Protein AF-A0A5C8D0Z7-F1 (afdb_monomer)

Organism: NCBI:txid29522

Solvent-accessible surface area (backbone atoms only — not comparable to full-atom values): 7974 Å² total; per-residue (Å²): 110,76,68,62,54,49,53,53,49,53,50,54,55,54,49,62,77,74,54,74,36,62,48,80,47,74,28,88,73,41,43,43,70,57,35,54,50,53,52,53,49,53,50,60,72,67,41,93,47,82,86,33,46,50,81,46,95,84,40,40,31,42,37,58,46,71,52,88,66,69,56,94,61,26,23,49,27,29,45,34,39,35,46,58,52,55,40,35,34,38,39,34,54,70,53,58,30,33,30,33,66,84,81,68,46,76,40,78,73,53,79,88,49,47,67,59,37,68,75,66,45,51,61,59,52,52,53,50,50,52,52,50,53,50,54,55,55,52,47,67,36,69,108

Structure (mmCIF, N/CA/C/O backbone):
data_AF-A0A5C8D0Z7-F1
#
_entry.id   AF-A0A5C8D0Z7-F1
#
loop_
_atom_site.group_PDB
_atom_site.id
_atom_site.type_symbol
_atom_site.label_atom_id
_atom_site.label_alt_id
_atom_site.label_comp_id
_atom_site.label_asym_id
_atom_site.label_entity_id
_atom_site.label_seq_id
_atom_site.pdbx_PDB_ins_code
_atom_site.Cartn_x
_atom_site.Cartn_y
_atom_site.Cartn_z
_atom_site.occupancy
_atom_site.B_iso_or_equiv
_atom_site.auth_seq_id
_atom_site.auth_comp_id
_atom_site.auth_asym_id
_atom_site.auth_atom_id
_atom_site.pdbx_PDB_model_num
ATOM 1 N N . MET A 1 1 ? -23.407 28.176 16.626 1.00 45.16 1 MET A N 1
ATOM 2 C CA . MET A 1 1 ? -23.123 28.026 15.177 1.00 45.16 1 MET A CA 1
ATOM 3 C C . MET A 1 1 ? -21.670 28.316 14.799 1.00 45.16 1 MET A C 1
ATOM 5 O O . MET A 1 1 ? -21.052 27.426 14.241 1.00 45.16 1 MET A O 1
ATOM 9 N N . LYS A 1 2 ? -21.067 29.467 15.153 1.00 37.16 2 LYS A N 1
ATOM 10 C CA . LYS A 1 2 ? -19.665 29.794 14.781 1.00 37.16 2 LYS A CA 1
ATOM 11 C C . LYS A 1 2 ? -18.592 28.761 15.200 1.00 37.16 2 LYS A C 1
ATOM 13 O O . LYS A 1 2 ? -17.655 28.537 14.447 1.00 37.16 2 LYS A O 1
ATOM 18 N N . ARG A 1 3 ? -18.729 28.103 16.362 1.00 36.69 3 ARG A N 1
ATOM 19 C CA . ARG A 1 3 ? -17.759 27.094 16.854 1.00 36.69 3 ARG A CA 1
ATOM 20 C C . ARG A 1 3 ? -17.791 25.758 16.092 1.00 36.69 3 ARG A C 1
ATOM 22 O O . ARG A 1 3 ? -16.735 25.195 15.851 1.00 36.69 3 ARG A O 1
ATOM 29 N N . ILE A 1 4 ? -18.977 25.294 15.687 1.00 43.78 4 ILE A N 1
ATOM 30 C CA . ILE A 1 4 ? -19.164 24.024 14.951 1.00 43.78 4 ILE A CA 1
ATOM 31 C C . ILE A 1 4 ? -18.657 24.161 13.510 1.00 43.78 4 ILE A C 1
ATOM 33 O O . ILE A 1 4 ? -18.008 23.268 12.982 1.00 43.78 4 ILE A O 1
ATOM 37 N N . ILE A 1 5 ? -18.891 25.324 12.896 1.00 42.41 5 ILE A N 1
ATOM 38 C CA . ILE A 1 5 ? -18.387 25.625 11.551 1.00 42.41 5 ILE A CA 1
ATOM 39 C C . ILE A 1 5 ? -16.851 25.679 11.568 1.00 42.41 5 ILE A C 1
ATOM 41 O O . ILE A 1 5 ? -16.211 25.130 10.681 1.00 42.41 5 ILE A O 1
ATOM 45 N N . SER A 1 6 ? -16.254 26.258 12.617 1.00 38.69 6 SER A N 1
ATOM 46 C CA . SER A 1 6 ? -14.795 26.305 12.775 1.00 38.69 6 SER A CA 1
ATOM 47 C C . SER A 1 6 ? -14.167 24.910 12.928 1.00 38.69 6 SER A C 1
ATOM 49 O O . SER A 1 6 ? -13.164 24.627 12.277 1.00 38.69 6 SER A O 1
ATOM 51 N N . SER A 1 7 ? -14.775 23.995 13.700 1.00 43.12 7 SER A N 1
ATOM 52 C CA . SER A 1 7 ? -14.255 22.622 13.816 1.00 43.12 7 SER A CA 1
ATOM 53 C C . SER A 1 7 ? -14.404 21.824 12.517 1.00 43.12 7 SER A C 1
ATOM 55 O O . SER A 1 7 ? -13.473 21.117 12.152 1.00 43.12 7 SER A O 1
ATOM 57 N N . MET A 1 8 ? -15.513 21.978 11.779 1.00 41.56 8 MET A N 1
ATOM 58 C CA . MET A 1 8 ? -15.680 21.375 10.446 1.00 41.56 8 MET A CA 1
ATOM 59 C C . MET A 1 8 ? -14.648 21.893 9.435 1.00 41.56 8 MET A C 1
ATOM 61 O O . MET A 1 8 ? -14.132 21.114 8.639 1.00 41.56 8 MET A O 1
ATOM 65 N N . PHE A 1 9 ? -14.316 23.186 9.469 1.00 40.09 9 PHE A N 1
ATOM 66 C CA . PHE A 1 9 ? -13.316 23.770 8.569 1.00 40.09 9 PHE A CA 1
ATOM 67 C C . PHE A 1 9 ? -11.886 23.329 8.906 1.00 40.09 9 PHE A C 1
ATOM 69 O O . PHE A 1 9 ? -11.117 23.026 7.998 1.00 40.09 9 PHE A O 1
ATOM 76 N N . ILE A 1 10 ? -11.533 23.222 10.192 1.00 46.34 10 ILE A N 1
ATOM 77 C CA . ILE A 1 10 ? -10.243 22.653 10.619 1.00 46.34 10 ILE A CA 1
ATOM 78 C C . ILE A 1 10 ? -10.158 21.171 10.223 1.00 46.34 10 ILE A C 1
ATOM 80 O O . ILE A 1 10 ? -9.110 20.725 9.764 1.00 46.34 10 ILE A O 1
ATOM 84 N N . PHE A 1 11 ? -11.267 20.432 10.322 1.00 43.69 11 PHE A N 1
ATOM 85 C CA . PHE A 1 11 ? -11.365 19.042 9.873 1.00 43.69 11 PHE A CA 1
ATOM 86 C C . PHE A 1 11 ? -11.127 18.917 8.360 1.00 43.69 11 PHE A C 1
ATOM 88 O O . PHE A 1 11 ? -10.328 18.094 7.929 1.00 43.69 11 PHE A O 1
ATOM 95 N N . LEU A 1 12 ? -11.745 19.773 7.542 1.00 42.09 12 LEU A N 1
ATOM 96 C CA . LEU A 1 12 ? -11.528 19.808 6.089 1.00 42.09 12 LEU A CA 1
ATOM 97 C C . LEU A 1 12 ? -10.074 20.139 5.714 1.00 42.09 12 LEU A C 1
ATOM 99 O O . LEU A 1 12 ? -9.523 19.500 4.825 1.00 42.09 12 LEU A O 1
ATOM 103 N N . ILE A 1 13 ? -9.426 21.079 6.408 1.00 43.97 13 ILE A N 1
ATOM 104 C CA . ILE A 1 13 ? -8.038 21.479 6.111 1.00 43.97 13 ILE A CA 1
ATOM 105 C C . ILE A 1 13 ? -7.027 20.408 6.550 1.00 43.97 13 ILE A C 1
ATOM 107 O O . ILE A 1 13 ? -6.065 20.159 5.825 1.00 43.97 13 ILE A O 1
ATOM 111 N N . PHE A 1 14 ? -7.252 19.730 7.682 1.00 41.00 14 PHE A N 1
ATOM 112 C CA . PHE A 1 14 ? -6.423 18.586 8.082 1.00 41.00 14 PHE A CA 1
ATOM 113 C C . PHE A 1 14 ? -6.562 17.405 7.116 1.00 41.00 14 PHE A C 1
ATOM 115 O O . PHE A 1 14 ? -5.576 16.725 6.850 1.00 41.00 14 PHE A O 1
ATOM 122 N N . ASN A 1 15 ? -7.747 17.186 6.539 1.00 39.38 15 ASN A N 1
ATOM 123 C CA . ASN A 1 15 ? -7.937 16.138 5.535 1.00 39.38 15 ASN A CA 1
ATOM 124 C C . ASN A 1 15 ? -7.143 16.410 4.242 1.00 39.38 15 ASN A C 1
ATOM 126 O O . ASN A 1 15 ? -6.600 15.477 3.662 1.00 39.38 15 ASN A O 1
ATOM 130 N N . ILE A 1 16 ? -6.995 17.670 3.815 1.00 42.62 16 ILE A N 1
ATOM 131 C CA . ILE A 1 16 ? -6.282 18.004 2.565 1.00 42.62 16 ILE A CA 1
ATOM 132 C C . ILE A 1 16 ? -4.771 17.729 2.670 1.00 42.62 16 ILE A C 1
ATOM 134 O O . ILE A 1 16 ? -4.152 17.325 1.690 1.00 42.62 16 ILE A O 1
ATOM 138 N N . SER A 1 17 ? -4.160 17.913 3.844 1.00 43.03 17 SER A N 1
ATOM 139 C CA . SER A 1 17 ? -2.728 17.636 4.048 1.00 43.03 17 SER A CA 1
ATOM 140 C C . SER A 1 17 ? -2.418 16.174 4.386 1.00 43.03 17 SER A C 1
ATOM 142 O O . SER A 1 17 ? -1.262 15.764 4.286 1.00 43.03 17 SER A O 1
ATOM 144 N N . LEU A 1 18 ? -3.431 15.384 4.751 1.00 45.78 18 LEU A N 1
ATOM 145 C CA . LEU A 1 18 ? -3.301 13.960 5.075 1.00 45.78 18 LEU A CA 1
ATOM 146 C C . LEU A 1 18 ? -3.453 13.030 3.856 1.00 45.78 18 LEU A C 1
ATOM 148 O O . LEU A 1 18 ? -3.038 11.878 3.935 1.00 45.78 18 LEU A O 1
ATOM 152 N N . PHE A 1 19 ? -3.989 13.515 2.729 1.00 49.03 19 PHE A N 1
ATOM 153 C CA . PHE A 1 19 ? -4.467 12.652 1.640 1.00 49.03 19 PHE A CA 1
ATOM 154 C C . PHE A 1 19 ? -4.135 13.181 0.230 1.00 49.03 19 PHE A C 1
ATOM 156 O O . PHE A 1 19 ? -5.010 13.347 -0.615 1.00 49.03 19 PHE A O 1
ATOM 163 N N . SER A 1 20 ? -2.850 13.376 -0.086 1.00 51.94 20 SER A N 1
ATOM 164 C CA . SER A 1 20 ? -2.410 13.139 -1.474 1.00 51.94 20 SER A CA 1
ATOM 165 C C . SER A 1 20 ? -2.206 11.635 -1.627 1.00 51.94 20 SER A C 1
ATOM 167 O O . SER A 1 20 ? -1.083 11.139 -1.545 1.00 51.94 20 SER A O 1
ATOM 169 N N . GLU A 1 21 ? -3.318 10.915 -1.755 1.00 72.44 21 GLU A N 1
ATOM 170 C CA . GLU A 1 21 ? -3.388 9.450 -1.715 1.00 72.44 21 GLU A CA 1
ATOM 171 C C . GLU A 1 21 ? -2.570 8.774 -2.810 1.00 72.44 21 GLU A C 1
ATOM 173 O O . GLU A 1 21 ? -2.102 7.658 -2.622 1.00 72.44 21 GLU A O 1
ATOM 178 N N . GLN A 1 22 ? -2.341 9.461 -3.925 1.00 80.06 22 GLN A N 1
ATOM 179 C CA . GLN A 1 22 ? -1.585 8.931 -5.047 1.00 80.06 22 GLN A CA 1
ATOM 180 C C . GLN A 1 22 ? -0.234 9.629 -5.197 1.00 80.06 22 GLN A C 1
ATOM 182 O O . GLN A 1 22 ? -0.122 10.852 -5.079 1.00 80.06 22 GLN A O 1
ATOM 187 N N . LYS A 1 23 ? 0.803 8.842 -5.488 1.00 86.69 23 LYS A N 1
ATOM 188 C CA . LYS A 1 23 ? 2.159 9.312 -5.786 1.00 86.69 23 LYS A CA 1
ATOM 189 C C . LYS A 1 23 ? 2.662 8.702 -7.084 1.00 86.69 23 LYS A C 1
ATOM 191 O O . LYS A 1 23 ? 2.471 7.516 -7.330 1.00 86.69 23 LYS A O 1
ATOM 196 N N . ILE A 1 24 ? 3.335 9.511 -7.896 1.00 86.06 24 ILE A N 1
ATOM 197 C CA . ILE A 1 24 ? 3.950 9.079 -9.154 1.00 86.06 24 ILE A CA 1
ATOM 198 C C . ILE A 1 24 ? 5.460 9.026 -8.954 1.00 86.06 24 ILE A C 1
ATOM 200 O O . ILE A 1 24 ? 6.066 10.000 -8.514 1.00 86.06 24 ILE A O 1
ATOM 204 N N . PHE A 1 25 ? 6.058 7.898 -9.313 1.00 87.38 25 PHE A N 1
ATOM 205 C CA . PHE A 1 25 ? 7.491 7.652 -9.247 1.00 87.38 25 PHE A CA 1
ATOM 206 C C . PHE A 1 25 ? 8.008 7.442 -10.661 1.00 87.38 25 PHE A C 1
ATOM 208 O O . PHE A 1 25 ? 7.452 6.640 -11.406 1.00 87.38 25 PHE A O 1
ATOM 215 N N . ILE A 1 26 ? 9.066 8.153 -11.035 1.00 87.56 26 ILE A N 1
ATOM 216 C CA . ILE A 1 26 ? 9.681 8.058 -12.362 1.00 87.56 26 ILE A CA 1
ATOM 217 C C . ILE A 1 26 ? 11.131 7.640 -12.157 1.00 87.56 26 ILE A C 1
ATOM 219 O O . ILE A 1 26 ? 11.893 8.362 -11.516 1.00 87.56 26 ILE A O 1
ATOM 223 N N . SER A 1 27 ? 11.517 6.481 -12.686 1.00 86.06 27 SER A N 1
ATOM 224 C CA . SER A 1 27 ? 12.898 6.015 -12.632 1.00 86.06 27 SER A CA 1
ATOM 225 C C . SER A 1 27 ? 13.669 6.475 -13.860 1.00 86.06 27 SER A C 1
ATOM 227 O O . SER A 1 27 ? 13.293 6.237 -15.007 1.00 86.06 27 SER A O 1
ATOM 229 N N . THR A 1 28 ? 14.808 7.116 -13.617 1.00 83.50 28 THR A N 1
ATOM 230 C CA . THR A 1 28 ? 15.743 7.498 -14.681 1.00 83.50 28 THR A CA 1
ATOM 231 C C . THR A 1 28 ? 16.731 6.377 -15.014 1.00 83.50 28 THR A C 1
ATOM 233 O O . THR A 1 28 ? 17.299 6.382 -16.108 1.00 83.50 28 THR A O 1
ATOM 236 N N . LYS A 1 29 ? 16.899 5.399 -14.111 1.00 85.62 29 LYS A N 1
ATOM 237 C CA . LYS A 1 29 ? 17.885 4.311 -14.202 1.00 85.62 29 LYS A CA 1
ATOM 238 C C . LYS A 1 29 ? 17.279 2.956 -14.562 1.00 85.62 29 LYS A C 1
ATOM 240 O O . LYS A 1 29 ? 17.753 2.303 -15.491 1.00 85.62 29 LYS A O 1
ATOM 245 N N . LEU A 1 30 ? 16.234 2.529 -13.854 1.00 87.19 30 LEU A N 1
ATOM 246 C CA . LEU A 1 30 ? 15.571 1.245 -14.069 1.00 87.19 30 LEU A CA 1
ATOM 247 C C . LEU A 1 30 ? 14.388 1.416 -15.022 1.00 87.19 30 LEU A C 1
ATOM 249 O O . LEU A 1 30 ? 13.547 2.287 -14.833 1.00 87.19 30 LEU A O 1
ATOM 253 N N . LYS A 1 31 ? 14.309 0.566 -16.050 1.00 86.50 31 LYS A N 1
ATOM 254 C CA . LYS A 1 31 ? 13.241 0.606 -17.060 1.00 86.50 31 LYS A CA 1
ATOM 255 C C . LYS A 1 31 ? 12.755 -0.795 -17.424 1.00 86.50 31 LYS A C 1
ATOM 257 O O . LYS A 1 31 ? 13.468 -1.780 -17.223 1.00 86.50 31 LYS A O 1
ATOM 262 N N . GLY A 1 32 ? 11.548 -0.858 -17.970 1.00 86.38 32 GLY A N 1
ATOM 263 C CA . GLY A 1 32 ? 10.831 -2.050 -18.394 1.00 86.38 32 GLY A CA 1
ATOM 264 C C . GLY A 1 32 ? 10.832 -3.140 -17.330 1.00 86.38 32 GLY A C 1
ATOM 265 O O . GLY A 1 32 ? 10.514 -2.917 -16.158 1.00 86.38 32 GLY A O 1
ATOM 266 N N . ASP A 1 33 ? 11.255 -4.329 -17.747 1.00 88.25 33 ASP A N 1
ATOM 267 C CA . ASP A 1 33 ? 11.265 -5.525 -16.909 1.00 88.25 33 ASP A CA 1
ATOM 268 C C . ASP A 1 33 ? 12.172 -5.403 -15.680 1.00 88.25 33 ASP A C 1
ATOM 270 O O . ASP A 1 33 ? 11.881 -6.010 -14.650 1.00 88.25 33 ASP A O 1
ATOM 274 N N . ASN A 1 34 ? 13.234 -4.591 -15.738 1.00 90.12 34 ASN A N 1
ATOM 275 C CA . ASN A 1 34 ? 14.119 -4.389 -14.589 1.00 90.12 34 ASN A CA 1
ATOM 276 C C . ASN A 1 34 ? 13.411 -3.615 -13.474 1.00 90.12 34 ASN A C 1
ATOM 278 O O . ASN A 1 34 ? 13.460 -4.037 -12.319 1.00 90.12 34 ASN A O 1
ATOM 282 N N . LEU A 1 35 ? 12.701 -2.533 -13.820 1.00 89.62 35 LEU A N 1
ATOM 283 C CA . LEU A 1 35 ? 11.901 -1.774 -12.856 1.00 89.62 35 LEU A CA 1
ATOM 284 C C . LEU A 1 35 ? 10.817 -2.670 -12.250 1.00 89.62 35 LEU A C 1
ATOM 286 O O . LEU A 1 35 ? 10.708 -2.772 -11.028 1.00 89.62 35 LEU A O 1
ATOM 290 N N . ARG A 1 36 ? 10.081 -3.399 -13.100 1.00 89.50 36 ARG A N 1
ATOM 291 C CA . ARG A 1 36 ? 9.059 -4.354 -12.652 1.00 89.50 36 ARG A CA 1
ATOM 292 C C . ARG A 1 36 ? 9.638 -5.391 -11.692 1.00 89.50 36 ARG A C 1
ATOM 294 O O . ARG A 1 36 ? 9.060 -5.627 -10.636 1.00 89.50 36 ARG A O 1
ATOM 301 N N . LYS A 1 37 ? 10.782 -5.994 -12.021 1.00 91.69 37 LYS A N 1
ATOM 302 C CA . LYS A 1 37 ? 11.439 -7.003 -11.180 1.00 91.69 37 LYS A CA 1
ATOM 303 C C . LYS A 1 37 ? 11.859 -6.435 -9.823 1.00 91.69 37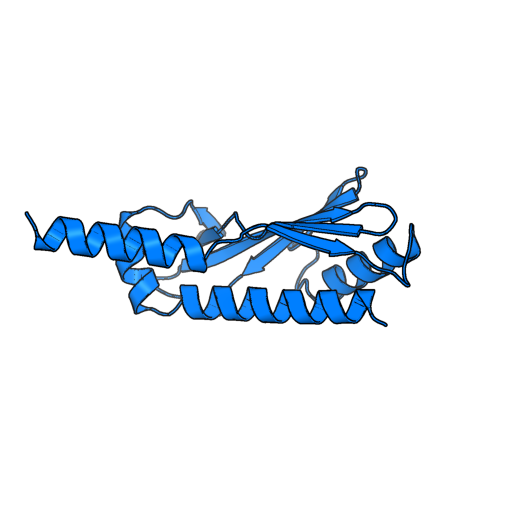 LYS A C 1
ATOM 305 O O . LYS A 1 37 ? 11.638 -7.100 -8.813 1.00 91.69 37 LYS A O 1
ATOM 310 N N . SER A 1 38 ? 12.414 -5.224 -9.783 1.00 91.94 38 SER A N 1
ATOM 311 C CA . SER A 1 38 ? 12.809 -4.573 -8.529 1.00 91.94 38 SER A CA 1
ATOM 312 C C . SER A 1 38 ? 11.610 -4.275 -7.630 1.00 91.94 38 SER A C 1
ATOM 314 O O . SER A 1 38 ? 11.645 -4.617 -6.449 1.00 91.94 38 SER A O 1
ATOM 316 N N . ILE A 1 39 ? 10.518 -3.734 -8.185 1.00 92.06 39 ILE A N 1
ATOM 317 C CA . ILE A 1 39 ? 9.289 -3.491 -7.414 1.00 92.06 39 ILE A CA 1
ATOM 318 C C . ILE A 1 39 ? 8.691 -4.808 -6.911 1.00 92.06 39 ILE A C 1
ATOM 320 O O . ILE A 1 39 ? 8.359 -4.921 -5.735 1.00 92.06 39 ILE A O 1
ATOM 324 N N . LEU A 1 40 ? 8.619 -5.840 -7.756 1.00 90.81 40 LEU A N 1
ATOM 325 C CA . LEU A 1 40 ? 8.117 -7.154 -7.346 1.00 90.81 40 LEU A CA 1
ATOM 326 C C . LEU A 1 40 ? 8.957 -7.785 -6.231 1.00 90.81 40 LEU A C 1
ATOM 328 O O . LEU A 1 40 ? 8.399 -8.385 -5.315 1.00 90.81 40 LEU A O 1
ATOM 332 N N . ASN A 1 41 ? 10.281 -7.646 -6.286 1.00 92.44 41 ASN A N 1
ATOM 333 C CA . ASN A 1 41 ? 11.159 -8.115 -5.218 1.00 92.44 41 ASN A CA 1
ATOM 334 C C . ASN A 1 41 ? 10.933 -7.336 -3.919 1.00 92.44 41 ASN A C 1
ATOM 336 O O . ASN A 1 41 ? 10.857 -7.948 -2.856 1.00 92.44 41 ASN A O 1
ATOM 340 N N . TRP A 1 42 ?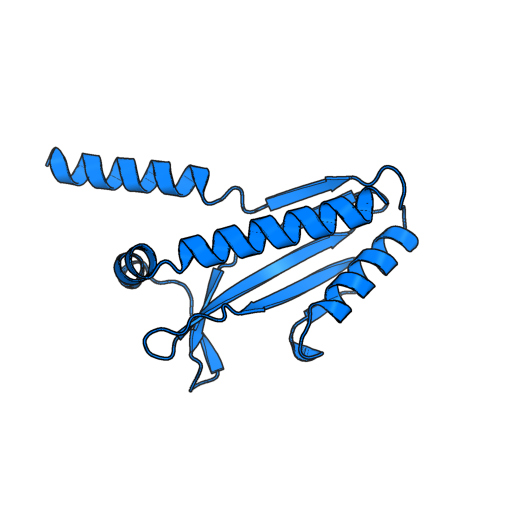 10.782 -6.012 -3.991 1.00 93.12 42 TRP A N 1
ATOM 341 C CA . TRP A 1 42 ? 10.469 -5.201 -2.816 1.00 93.12 42 TRP A CA 1
ATOM 342 C C . TRP A 1 42 ? 9.137 -5.615 -2.179 1.00 93.12 42 TRP A C 1
ATOM 344 O O . TRP A 1 42 ? 9.092 -5.837 -0.971 1.00 93.12 42 TRP A O 1
ATOM 354 N N . ILE A 1 43 ? 8.086 -5.823 -2.982 1.00 90.69 43 ILE A N 1
ATOM 355 C CA . ILE A 1 43 ? 6.773 -6.282 -2.499 1.00 90.69 43 ILE A CA 1
ATOM 356 C C . ILE A 1 43 ? 6.899 -7.627 -1.782 1.00 90.69 43 ILE A C 1
ATOM 358 O O . ILE A 1 43 ? 6.439 -7.755 -0.652 1.00 90.69 43 ILE A O 1
ATOM 362 N N . LYS A 1 44 ? 7.581 -8.601 -2.395 1.00 88.56 44 LYS A N 1
ATOM 363 C CA . LYS A 1 44 ? 7.801 -9.931 -1.802 1.00 88.56 44 LYS A CA 1
ATOM 364 C C . LYS A 1 44 ? 8.583 -9.878 -0.492 1.00 88.56 44 LYS A C 1
ATOM 366 O O . LYS A 1 44 ? 8.298 -10.641 0.421 1.00 88.56 44 LYS A O 1
ATOM 371 N N . ASN A 1 45 ? 9.549 -8.968 -0.388 1.00 88.25 45 ASN A N 1
ATOM 372 C CA . ASN A 1 45 ? 10.318 -8.768 0.839 1.00 88.25 45 ASN A CA 1
ATOM 373 C C . ASN A 1 45 ? 9.505 -8.062 1.936 1.00 88.25 45 ASN A C 1
ATOM 375 O O . ASN A 1 45 ? 9.831 -8.195 3.114 1.00 88.25 45 ASN A O 1
ATOM 379 N N . LYS A 1 46 ? 8.476 -7.289 1.565 1.00 85.19 46 LYS A N 1
ATOM 380 C CA . LYS A 1 46 ? 7.578 -6.602 2.504 1.00 85.19 46 LYS A CA 1
ATOM 381 C C . LYS A 1 46 ? 6.393 -7.438 2.949 1.00 85.19 46 LYS A C 1
ATOM 383 O O . LYS A 1 46 ? 5.922 -7.245 4.067 1.00 85.19 46 LYS A O 1
ATOM 388 N N . SER A 1 47 ? 5.905 -8.334 2.101 1.00 79.56 47 SER A N 1
ATOM 389 C CA . SER A 1 47 ? 4.818 -9.239 2.450 1.00 79.56 47 SER A CA 1
ATOM 390 C C . SER A 1 47 ? 5.276 -10.244 3.502 1.00 79.56 47 SER A C 1
ATOM 392 O O . SER A 1 47 ? 6.305 -10.897 3.332 1.00 79.56 47 SER A O 1
ATOM 394 N N . ILE A 1 48 ? 4.498 -10.401 4.573 1.00 69.88 48 ILE A N 1
ATOM 395 C CA . ILE A 1 48 ? 4.765 -11.410 5.607 1.00 69.88 48 ILE A CA 1
ATOM 396 C C . ILE A 1 48 ? 4.276 -12.781 5.115 1.00 69.88 48 ILE A C 1
ATOM 398 O O . ILE A 1 48 ? 4.830 -13.816 5.489 1.00 69.88 48 ILE A O 1
ATOM 402 N N . LYS A 1 49 ? 3.234 -12.797 4.272 1.00 68.19 49 LYS A N 1
ATOM 403 C CA . LYS A 1 49 ? 2.651 -13.991 3.650 1.00 68.19 49 LYS A CA 1
ATOM 404 C C . LYS A 1 49 ? 2.338 -13.739 2.178 1.00 68.19 49 LYS A C 1
ATOM 406 O O . LYS A 1 49 ? 1.994 -12.625 1.796 1.00 68.19 49 LYS A O 1
ATOM 411 N N . ASP A 1 50 ? 2.326 -14.802 1.375 1.00 60.62 50 ASP A N 1
ATOM 412 C CA . ASP A 1 50 ? 1.966 -14.727 -0.052 1.00 60.62 50 ASP A CA 1
ATOM 413 C C . ASP A 1 50 ? 0.549 -14.181 -0.301 1.00 60.62 50 ASP A C 1
ATOM 415 O O . ASP A 1 50 ? 0.265 -13.651 -1.369 1.00 60.62 50 ASP A O 1
ATOM 419 N N . ASN A 1 51 ? -0.335 -14.260 0.697 1.00 68.75 51 ASN A N 1
ATOM 420 C CA . ASN A 1 51 ? -1.701 -13.742 0.610 1.00 68.75 51 ASN A CA 1
ATOM 421 C C . ASN A 1 51 ? -1.798 -12.225 0.836 1.00 68.75 51 ASN A C 1
ATOM 423 O O . ASN A 1 51 ? -2.877 -11.664 0.659 1.00 68.75 51 ASN A O 1
ATOM 427 N N . ASP A 1 52 ? -0.708 -11.568 1.240 1.00 81.56 52 ASP A N 1
ATOM 428 C CA . ASP A 1 52 ? -0.700 -10.131 1.515 1.00 81.56 52 ASP A CA 1
ATOM 429 C C . ASP A 1 52 ? -0.556 -9.310 0.227 1.00 81.56 52 ASP A C 1
ATOM 431 O O . ASP A 1 52 ? -0.638 -8.090 0.271 1.00 81.56 52 ASP A O 1
ATOM 435 N N . TYR A 1 53 ? -0.347 -9.937 -0.933 1.00 87.12 53 TYR A N 1
ATOM 436 C CA . TYR A 1 53 ? -0.290 -9.226 -2.205 1.00 87.12 53 TYR A CA 1
ATOM 437 C C . TYR A 1 53 ? -0.898 -10.035 -3.352 1.00 87.12 53 TYR A C 1
ATOM 439 O O . TYR A 1 53 ? -0.993 -11.259 -3.313 1.00 87.12 53 TYR A O 1
ATOM 447 N N . LYS A 1 54 ? -1.311 -9.339 -4.412 1.00 87.62 54 LYS A N 1
ATOM 448 C CA . LYS A 1 54 ? -1.813 -9.950 -5.644 1.00 87.62 54 LYS A CA 1
ATOM 449 C C . LYS A 1 54 ? -1.295 -9.198 -6.858 1.00 87.62 54 LYS A C 1
ATOM 451 O O . LYS A 1 54 ? -1.457 -7.986 -6.958 1.00 87.62 54 LYS A O 1
ATOM 456 N N . ILE A 1 55 ? -0.699 -9.931 -7.792 1.00 87.75 55 ILE A N 1
ATOM 457 C CA . ILE A 1 55 ? -0.176 -9.398 -9.053 1.00 87.75 55 ILE A CA 1
ATOM 458 C C . ILE A 1 55 ? -1.148 -9.762 -10.172 1.00 87.75 55 ILE A C 1
ATOM 460 O O . ILE A 1 55 ? -1.621 -10.896 -10.238 1.00 87.75 55 ILE A O 1
ATOM 464 N N . PHE A 1 56 ? -1.416 -8.807 -11.053 1.00 87.62 56 PHE A N 1
ATOM 465 C CA . PHE A 1 56 ? -2.258 -8.978 -12.227 1.00 87.62 56 PHE A CA 1
ATOM 466 C C . PHE A 1 56 ? -1.423 -8.853 -13.508 1.00 87.62 56 PHE A C 1
ATOM 468 O O . PHE A 1 56 ? -0.386 -8.181 -13.543 1.00 87.62 56 PHE A O 1
ATOM 475 N N . ASP A 1 57 ? -1.886 -9.493 -14.582 1.00 82.56 57 ASP A N 1
ATOM 476 C CA . ASP A 1 57 ? -1.158 -9.553 -15.858 1.00 82.56 57 ASP A CA 1
ATOM 477 C C . ASP A 1 57 ? -0.961 -8.173 -16.499 1.00 82.56 57 ASP A C 1
ATOM 479 O O . ASP A 1 57 ? 0.043 -7.931 -17.168 1.00 82.56 57 ASP A O 1
ATOM 483 N N . ASN A 1 58 ? -1.876 -7.239 -16.227 1.00 81.69 58 ASN A N 1
ATOM 484 C CA . ASN A 1 58 ? -1.846 -5.858 -16.710 1.00 81.69 58 ASN A CA 1
ATOM 485 C C . ASN A 1 58 ? -0.838 -4.951 -15.977 1.00 81.69 58 ASN A C 1
ATOM 487 O O . ASN A 1 58 ? -0.822 -3.752 -16.229 1.00 81.69 58 ASN A O 1
ATOM 491 N N . GLY A 1 59 ? -0.024 -5.492 -15.065 1.00 81.69 59 GLY A N 1
ATOM 492 C CA . GLY A 1 59 ? 0.956 -4.715 -14.302 1.00 81.69 59 GLY A CA 1
ATOM 493 C C . GLY A 1 59 ? 0.393 -4.042 -13.050 1.00 81.69 59 GLY A C 1
ATOM 494 O O . GLY A 1 59 ? 1.155 -3.393 -12.335 1.00 81.69 59 GLY A O 1
ATOM 495 N N . LEU A 1 60 ? -0.898 -4.235 -12.753 1.00 89.12 60 LEU A N 1
ATOM 496 C CA . LEU A 1 60 ? -1.499 -3.828 -11.488 1.00 89.12 60 LEU A CA 1
ATOM 497 C C . LEU A 1 60 ? -1.046 -4.772 -10.372 1.00 89.12 60 LEU A C 1
ATOM 499 O O . LEU A 1 60 ? -1.093 -5.997 -10.516 1.00 89.12 60 LEU A O 1
ATOM 503 N N . ILE A 1 61 ? -0.620 -4.210 -9.246 1.00 90.12 61 ILE A N 1
ATOM 504 C CA . ILE A 1 61 ? -0.250 -4.985 -8.062 1.00 90.12 61 ILE A CA 1
ATOM 505 C C . ILE A 1 61 ? -0.966 -4.408 -6.855 1.00 90.12 61 ILE A C 1
ATOM 507 O O . ILE A 1 61 ? -0.910 -3.206 -6.627 1.00 90.12 61 ILE A O 1
ATOM 511 N N . TYR A 1 62 ? -1.602 -5.277 -6.081 1.00 88.69 62 TYR A N 1
ATOM 512 C CA . TYR A 1 62 ? -2.184 -4.949 -4.789 1.00 88.69 62 TYR A CA 1
ATOM 513 C C . TYR A 1 62 ? -1.263 -5.472 -3.700 1.00 88.69 62 TYR A C 1
ATOM 515 O O . TYR A 1 62 ? -0.860 -6.632 -3.758 1.00 88.69 62 TYR A O 1
ATOM 523 N N . LEU A 1 63 ? -0.959 -4.645 -2.710 1.00 88.38 63 LEU A N 1
ATOM 524 C CA . LEU A 1 63 ? -0.257 -5.028 -1.491 1.00 88.38 63 LEU A CA 1
ATOM 525 C C . LEU A 1 63 ? -1.090 -4.569 -0.296 1.00 88.38 63 LEU A C 1
ATOM 527 O O . LEU A 1 63 ? -1.452 -3.403 -0.196 1.00 88.38 63 LEU A O 1
ATOM 531 N N . PHE A 1 64 ? -1.382 -5.486 0.607 1.00 86.06 64 PHE A N 1
ATOM 532 C CA . PHE A 1 64 ? -2.130 -5.241 1.821 1.00 86.06 64 PHE A CA 1
ATOM 533 C C . PHE A 1 64 ? -1.166 -4.912 2.955 1.00 86.06 64 PHE A C 1
ATOM 535 O O . PHE A 1 64 ? -0.286 -5.706 3.292 1.00 86.06 64 PHE A O 1
ATOM 542 N N . PHE A 1 65 ? -1.346 -3.747 3.569 1.00 83.19 65 PHE A N 1
ATOM 543 C CA . PHE A 1 65 ? -0.610 -3.371 4.766 1.00 83.19 65 PHE A CA 1
ATOM 544 C C . PHE A 1 65 ? -1.538 -3.376 5.973 1.00 83.19 65 PHE A C 1
ATOM 546 O O . PHE A 1 65 ? -2.665 -2.883 5.913 1.00 83.19 65 PHE A O 1
ATOM 553 N N . LYS A 1 66 ? -1.043 -3.907 7.091 1.00 84.94 66 LYS A N 1
ATOM 554 C CA . LYS A 1 66 ? -1.741 -3.914 8.373 1.00 84.94 66 LYS A CA 1
ATOM 555 C C . LYS A 1 66 ? -0.912 -3.153 9.402 1.00 84.94 66 LYS A C 1
ATOM 557 O O . LYS A 1 66 ? 0.275 -3.411 9.552 1.00 84.94 66 LYS A O 1
ATOM 562 N N . SER A 1 67 ? -1.558 -2.249 10.126 1.00 81.50 67 SER A N 1
ATOM 563 C CA . SER A 1 67 ? -0.976 -1.550 11.268 1.00 81.50 67 SER A CA 1
ATOM 564 C C . SER A 1 67 ? -0.721 -2.511 12.432 1.00 81.50 67 SER A C 1
ATOM 566 O O . SER A 1 67 ? -1.563 -3.355 12.764 1.00 81.50 67 SER A O 1
ATOM 568 N N . ASP A 1 68 ? 0.415 -2.329 13.100 1.00 81.38 68 ASP A N 1
ATOM 569 C CA . ASP A 1 68 ? 0.766 -3.085 14.302 1.00 81.38 68 ASP A CA 1
ATOM 570 C C . ASP A 1 68 ? -0.066 -2.644 15.515 1.00 81.38 68 ASP A C 1
ATOM 572 O O . ASP A 1 68 ? -0.248 -3.405 16.470 1.00 81.38 68 ASP A O 1
ATOM 576 N N . ARG A 1 69 ? -0.626 -1.425 15.494 1.00 84.81 69 ARG A N 1
ATOM 577 C CA . ARG A 1 69 ? -1.485 -0.929 16.572 1.00 84.81 69 ARG A CA 1
ATOM 578 C C . ARG A 1 69 ? -2.897 -1.495 16.474 1.00 84.81 69 ARG A C 1
ATOM 580 O O . ARG A 1 69 ? -3.657 -1.198 15.554 1.00 84.81 69 ARG A O 1
ATOM 587 N N . VAL A 1 70 ? -3.283 -2.216 17.520 1.00 86.88 70 VAL A N 1
ATOM 588 C CA . VAL A 1 70 ? -4.615 -2.805 17.695 1.00 86.88 70 VAL A CA 1
ATOM 589 C C . VAL A 1 70 ? -5.410 -2.030 18.741 1.00 86.88 70 VAL A C 1
ATOM 591 O O . VAL A 1 70 ? -4.897 -1.745 19.820 1.00 86.88 70 VAL A O 1
ATOM 594 N N . ILE A 1 71 ? -6.667 -1.704 18.436 1.00 83.75 71 ILE A N 1
ATOM 595 C CA . ILE A 1 71 ? -7.592 -1.003 19.337 1.00 83.75 71 ILE A CA 1
ATOM 596 C C . ILE A 1 71 ? -8.963 -1.638 19.200 1.00 83.75 71 IL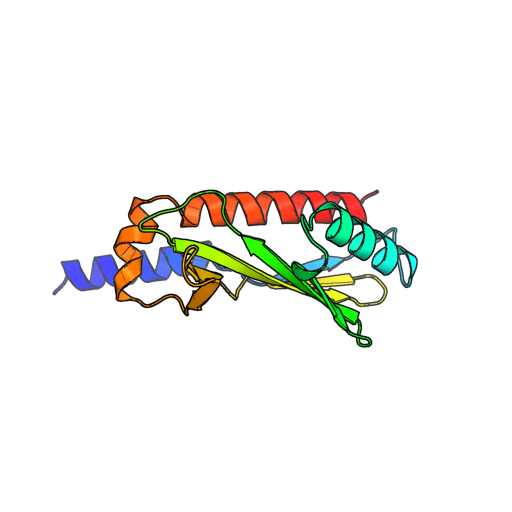E A C 1
ATOM 598 O O . ILE A 1 71 ? -9.492 -1.704 18.093 1.00 83.75 71 ILE A O 1
ATOM 602 N N . ASN A 1 72 ? -9.541 -2.076 20.321 1.00 86.06 72 ASN A N 1
ATOM 603 C CA . ASN A 1 72 ? -10.840 -2.755 20.357 1.00 86.06 72 ASN A CA 1
ATOM 604 C C . ASN A 1 72 ? -10.916 -3.872 19.302 1.00 86.06 72 ASN A C 1
ATOM 606 O O . ASN A 1 72 ? -11.820 -3.879 18.470 1.00 86.06 72 ASN A O 1
ATOM 610 N N . GLU A 1 73 ? -9.880 -4.721 19.267 1.00 88.31 73 GLU A N 1
ATOM 611 C CA . GLU A 1 73 ? -9.720 -5.836 18.315 1.00 88.31 73 GLU A CA 1
ATOM 612 C C . GLU A 1 73 ? -9.718 -5.444 16.828 1.00 88.31 73 GLU A C 1
ATOM 614 O O . GLU A 1 73 ? -9.749 -6.306 15.949 1.00 88.31 73 GLU A O 1
ATOM 619 N N . LYS A 1 74 ? -9.626 -4.151 16.517 1.00 88.12 74 LYS A N 1
ATOM 620 C CA . LYS A 1 74 ? -9.499 -3.637 15.155 1.00 88.12 74 LYS A CA 1
ATOM 621 C C . LYS A 1 74 ? -8.087 -3.125 14.918 1.00 88.12 74 LYS A C 1
ATOM 623 O O . LYS A 1 74 ? -7.404 -2.696 15.844 1.00 88.12 74 LYS A 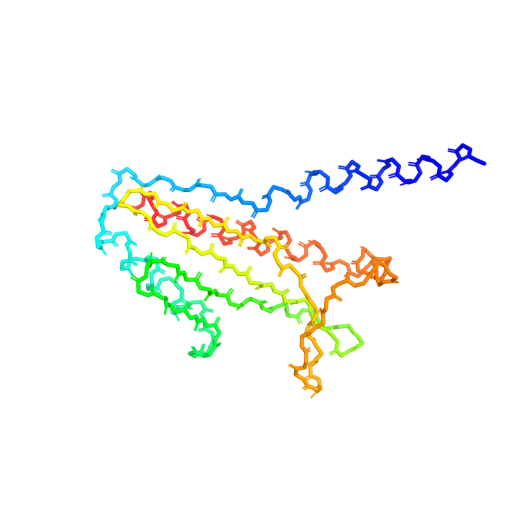O 1
ATOM 628 N N . SER A 1 75 ? -7.640 -3.185 13.675 1.00 88.19 75 SER A N 1
ATOM 629 C CA . SER A 1 75 ? -6.376 -2.614 13.206 1.00 88.19 75 SER A CA 1
ATOM 630 C C . SER A 1 75 ? -6.638 -1.880 11.895 1.00 88.19 75 SER A C 1
ATOM 632 O O . SER A 1 75 ? -7.512 -2.293 11.126 1.00 88.19 75 SER A O 1
ATOM 634 N N . LEU A 1 76 ? -5.914 -0.786 11.645 1.00 86.44 76 LEU A N 1
ATOM 635 C CA . LEU A 1 76 ? -5.944 -0.159 10.329 1.00 86.44 76 LEU A CA 1
ATOM 636 C C . LEU A 1 76 ? -5.338 -1.105 9.302 1.00 86.44 76 LEU A C 1
ATOM 638 O O . LEU A 1 76 ? -4.251 -1.650 9.503 1.00 86.44 76 LEU A O 1
ATOM 642 N N . CYS A 1 77 ? -6.016 -1.239 8.178 1.00 85.56 77 CYS A N 1
ATOM 643 C CA . CYS A 1 77 ? -5.439 -1.837 6.996 1.00 85.56 77 CYS A CA 1
ATOM 644 C C . CYS A 1 77 ? -5.653 -0.944 5.788 1.00 85.56 77 CYS A C 1
ATOM 646 O O . CYS A 1 77 ? -6.552 -0.109 5.778 1.00 85.56 77 CYS A O 1
ATOM 648 N N . PHE A 1 78 ? -4.809 -1.090 4.782 1.00 83.06 78 PHE A N 1
ATOM 649 C CA . PHE A 1 78 ? -4.984 -0.372 3.533 1.00 83.06 78 PHE A CA 1
ATOM 650 C C . PHE A 1 78 ? -4.400 -1.164 2.379 1.00 83.06 78 PHE A C 1
ATOM 652 O O . PHE A 1 78 ? -3.391 -1.861 2.526 1.00 83.06 78 PHE A O 1
ATOM 659 N N . ASP A 1 79 ? -5.068 -1.039 1.239 1.00 83.94 79 ASP A N 1
ATOM 660 C CA . ASP A 1 79 ? -4.567 -1.561 -0.021 1.00 83.94 79 ASP A CA 1
ATOM 661 C C . ASP A 1 79 ? -3.626 -0.521 -0.633 1.00 83.94 79 ASP A C 1
ATOM 663 O O . ASP A 1 79 ? -3.959 0.662 -0.712 1.00 83.94 79 ASP A O 1
ATOM 667 N N . ILE A 1 80 ? -2.458 -0.976 -1.071 1.00 85.56 80 ILE A N 1
ATOM 668 C CA . ILE A 1 80 ? -1.517 -0.198 -1.865 1.00 85.56 80 ILE A CA 1
ATOM 669 C C . ILE A 1 80 ? -1.578 -0.720 -3.292 1.00 85.56 80 ILE A C 1
ATOM 671 O O . ILE A 1 80 ? -1.254 -1.886 -3.536 1.00 85.56 80 ILE A O 1
ATOM 675 N N . ASN A 1 81 ? -1.948 0.148 -4.230 1.00 88.69 81 ASN A N 1
ATOM 676 C CA . ASN A 1 81 ? -2.030 -0.225 -5.639 1.00 88.69 81 ASN A CA 1
ATOM 677 C C . ASN A 1 81 ? -0.832 0.325 -6.396 1.00 88.69 81 ASN A C 1
ATOM 679 O O . ASN A 1 81 ? -0.601 1.530 -6.384 1.00 88.69 81 ASN A O 1
ATOM 683 N N . PHE A 1 82 ? -0.115 -0.546 -7.097 1.00 90.12 82 PHE A N 1
ATOM 684 C CA . PHE A 1 82 ? 0.943 -0.168 -8.024 1.00 90.12 82 PHE A CA 1
ATOM 685 C C . PHE A 1 82 ? 0.433 -0.310 -9.448 1.00 90.12 82 PHE A C 1
ATOM 687 O O . PHE A 1 82 ? 0.068 -1.411 -9.856 1.00 90.12 82 PHE A O 1
ATOM 694 N N . ASN A 1 83 ? 0.457 0.777 -10.212 1.00 90.25 83 ASN A N 1
ATOM 695 C CA . ASN A 1 83 ? 0.306 0.727 -11.660 1.00 90.25 83 ASN A CA 1
ATOM 696 C C . ASN A 1 83 ? 1.683 0.898 -12.303 1.00 90.25 83 ASN A C 1
ATOM 698 O O . ASN A 1 83 ? 2.236 1.998 -12.272 1.00 90.25 83 ASN A O 1
ATOM 702 N N . LEU A 1 84 ? 2.251 -0.194 -12.816 1.00 88.81 84 LEU A N 1
ATOM 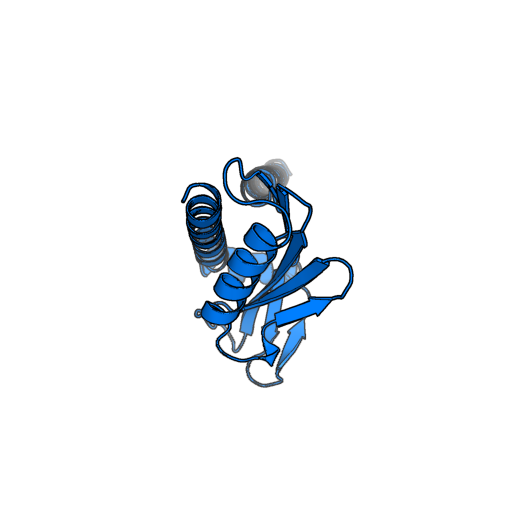703 C CA . LEU A 1 84 ? 3.592 -0.204 -13.394 1.00 88.81 84 LEU A CA 1
ATOM 704 C C . LEU A 1 84 ? 3.557 0.134 -14.888 1.00 88.81 84 LEU A C 1
ATOM 706 O O . LEU A 1 84 ? 2.896 -0.542 -15.672 1.00 88.81 84 LEU A O 1
ATOM 710 N N . GLU A 1 85 ? 4.344 1.125 -15.288 1.00 85.38 85 GLU A N 1
ATOM 711 C CA . GLU A 1 85 ? 4.639 1.451 -16.682 1.00 85.38 85 GLU A CA 1
ATOM 712 C C . GLU A 1 85 ? 6.144 1.266 -16.958 1.00 85.38 85 GLU A C 1
ATOM 714 O O . GLU A 1 85 ? 6.912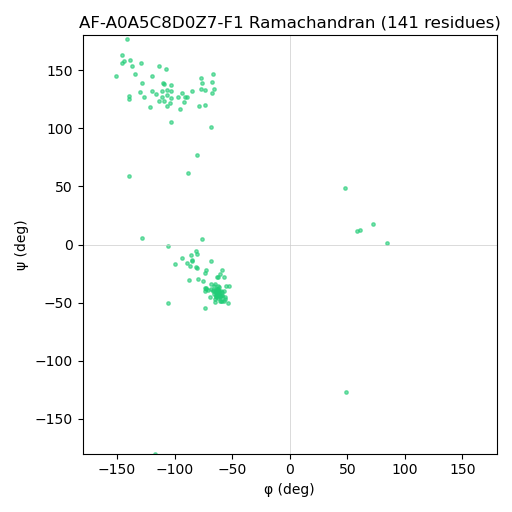 0.851 -16.088 1.00 85.38 85 GLU A O 1
ATOM 719 N N . TYR A 1 86 ? 6.582 1.526 -18.194 1.00 82.69 86 TYR A N 1
ATOM 720 C CA . TYR A 1 86 ? 7.944 1.207 -18.633 1.00 82.69 86 TYR A CA 1
ATOM 721 C C . TYR A 1 86 ? 9.032 1.891 -17.787 1.00 82.69 86 TYR A C 1
ATOM 723 O O . TYR A 1 86 ? 10.010 1.256 -17.425 1.00 82.69 86 TYR A O 1
ATOM 731 N N . ASP A 1 87 ? 8.896 3.165 -17.446 1.00 86.81 87 ASP A N 1
ATOM 732 C CA . ASP A 1 87 ? 9.898 3.931 -16.688 1.00 86.81 87 ASP A CA 1
ATOM 733 C C . ASP A 1 87 ? 9.314 4.643 -15.464 1.00 86.81 87 ASP A C 1
ATOM 735 O O . ASP A 1 87 ? 10.006 5.392 -14.775 1.00 86.81 87 ASP A O 1
ATOM 739 N N . LYS A 1 88 ? 8.039 4.408 -15.167 1.00 89.50 88 LYS A N 1
ATOM 740 C CA . LYS A 1 88 ? 7.336 5.044 -14.059 1.00 89.50 88 LYS A CA 1
ATOM 741 C C . LYS A 1 88 ? 6.324 4.097 -13.440 1.00 89.50 88 LYS A C 1
ATOM 743 O O . LYS A 1 88 ? 5.914 3.115 -14.052 1.00 89.50 88 LYS A O 1
ATOM 748 N N . PHE A 1 89 ? 5.884 4.425 -12.238 1.00 89.81 89 PHE A N 1
ATOM 749 C CA . PHE A 1 89 ? 4.755 3.768 -11.608 1.00 89.81 89 PHE A CA 1
ATOM 750 C C . PHE A 1 89 ? 3.954 4.736 -10.747 1.00 89.81 89 PHE A C 1
ATOM 752 O O . PHE A 1 89 ? 4.465 5.754 -10.280 1.00 89.81 89 PHE A O 1
ATOM 759 N N . ILE A 1 90 ? 2.684 4.407 -10.543 1.00 88.12 90 ILE A N 1
ATOM 760 C CA . ILE A 1 90 ? 1.774 5.151 -9.670 1.00 88.12 90 ILE A CA 1
ATOM 761 C C . ILE A 1 90 ? 1.473 4.280 -8.460 1.00 88.12 90 ILE A C 1
ATOM 763 O O . ILE A 1 90 ? 1.163 3.102 -8.627 1.00 88.12 90 ILE A O 1
ATOM 767 N N . VAL A 1 91 ? 1.571 4.860 -7.267 1.00 88.94 91 VAL A N 1
ATOM 768 C CA . VAL A 1 91 ? 1.228 4.217 -5.999 1.00 88.94 91 VAL A CA 1
ATOM 769 C C . VAL A 1 91 ? 0.026 4.916 -5.399 1.00 88.94 91 VAL A C 1
ATOM 771 O O . VAL A 1 91 ? 0.077 6.124 -5.186 1.00 88.94 91 VAL A O 1
ATOM 774 N N . ASP A 1 92 ? -1.028 4.159 -5.126 1.00 87.56 92 ASP A N 1
ATOM 775 C CA . ASP A 1 92 ? -2.247 4.638 -4.478 1.00 87.56 92 ASP A CA 1
ATOM 776 C C . ASP A 1 92 ? -2.347 4.083 -3.054 1.00 87.56 92 ASP A C 1
ATOM 778 O O . ASP A 1 92 ? -2.317 2.869 -2.869 1.00 87.56 92 ASP A O 1
ATOM 782 N N . PHE A 1 93 ? -2.459 4.975 -2.073 1.00 83.19 93 PHE A N 1
ATOM 783 C CA . PHE A 1 93 ? -2.623 4.691 -0.648 1.00 83.19 93 PHE A CA 1
ATOM 784 C C . PHE A 1 93 ? -4.064 4.951 -0.154 1.00 83.19 93 PHE A C 1
ATOM 786 O O . PHE A 1 93 ? -4.350 4.732 1.016 1.00 83.19 93 PHE A O 1
ATOM 793 N N . SER A 1 94 ? -4.985 5.415 -1.007 1.00 77.94 94 SER A N 1
ATOM 794 C CA . SER A 1 94 ? -6.321 5.923 -0.623 1.00 77.94 94 SER A CA 1
ATOM 795 C C . SER A 1 94 ? -7.204 4.957 0.158 1.00 77.94 94 SER A C 1
ATOM 797 O O . SER A 1 94 ? -8.062 5.367 0.941 1.00 77.94 94 SER A O 1
ATOM 799 N N . ASN A 1 95 ? -7.025 3.654 -0.039 1.00 80.56 95 ASN A N 1
ATOM 800 C CA . ASN A 1 95 ? -8.026 2.679 0.360 1.00 80.56 95 ASN A CA 1
ATOM 801 C C . ASN A 1 95 ? -7.841 2.195 1.802 1.00 80.56 95 ASN A C 1
ATOM 803 O O . ASN A 1 95 ? -7.600 1.011 2.049 1.00 80.56 95 ASN A O 1
ATOM 807 N N . THR A 1 96 ? -7.940 3.117 2.760 1.00 82.62 96 THR A N 1
ATOM 808 C CA . THR A 1 96 ? -7.834 2.781 4.184 1.00 82.62 96 THR A CA 1
ATOM 809 C C . THR A 1 96 ? -9.134 2.153 4.694 1.00 82.62 96 THR A C 1
ATOM 811 O O . THR A 1 96 ? -10.233 2.646 4.443 1.00 82.62 96 THR A O 1
ATOM 814 N N . LYS A 1 97 ? -9.010 1.057 5.444 1.00 87.56 97 LYS A N 1
ATOM 815 C CA . LYS A 1 97 ? -10.090 0.229 5.990 1.00 87.56 97 LYS A CA 1
ATOM 816 C C . LYS A 1 97 ? -9.752 -0.249 7.405 1.00 87.56 97 LYS A C 1
ATOM 818 O O . LYS A 1 97 ? -8.675 0.013 7.945 1.00 87.56 97 LYS A O 1
ATOM 823 N N . LEU A 1 98 ? -10.694 -0.950 8.028 1.00 88.69 98 LEU A N 1
ATOM 824 C CA . LEU A 1 98 ? -10.521 -1.585 9.330 1.00 88.69 98 LEU A CA 1
ATOM 825 C C . LEU A 1 98 ? -10.517 -3.097 9.186 1.00 88.69 98 LEU A C 1
ATOM 827 O O . LEU A 1 98 ? -11.473 -3.676 8.685 1.00 88.69 98 LEU A O 1
ATOM 831 N N . LEU A 1 99 ? -9.484 -3.745 9.708 1.00 88.62 99 LEU A N 1
ATOM 832 C CA . LEU A 1 99 ? -9.448 -5.189 9.872 1.00 88.62 99 LEU A CA 1
ATOM 833 C C . LEU A 1 99 ? -9.883 -5.545 11.291 1.00 88.62 99 LEU A C 1
ATOM 835 O O . LEU A 1 99 ? -9.179 -5.234 12.255 1.00 88.62 99 LEU A O 1
ATOM 839 N N . ASN A 1 100 ? -10.999 -6.256 11.421 1.00 89.88 100 ASN A N 1
ATOM 840 C CA . ASN A 1 100 ? -11.348 -6.940 12.657 1.00 89.88 100 ASN A CA 1
ATOM 841 C C . ASN A 1 100 ? -10.450 -8.179 12.807 1.00 89.88 100 ASN A C 1
ATOM 843 O O . ASN A 1 100 ? -10.421 -9.066 11.953 1.00 89.88 100 ASN A O 1
ATOM 847 N N . ILE A 1 101 ? -9.672 -8.230 13.883 1.00 87.12 101 ILE A N 1
ATOM 848 C CA . ILE A 1 101 ? -8.638 -9.249 14.073 1.00 87.12 101 ILE A CA 1
ATOM 849 C C . ILE A 1 101 ? -9.238 -10.598 14.455 1.00 87.12 101 ILE A C 1
ATOM 851 O O . ILE A 1 101 ? -8.662 -11.622 14.072 1.00 87.12 101 ILE A O 1
ATOM 855 N N . GLU A 1 102 ? -10.366 -10.600 15.159 1.00 89.56 102 GLU A N 1
ATOM 856 C CA . GLU A 1 102 ? -11.064 -11.814 15.576 1.00 89.56 102 GLU A CA 1
ATOM 857 C C . GLU A 1 102 ? -11.766 -12.476 14.395 1.00 89.56 102 GLU A C 1
ATOM 859 O O . GLU A 1 102 ? -11.512 -13.636 14.080 1.00 89.56 102 GLU A O 1
ATOM 864 N N . THR A 1 103 ? -12.604 -11.713 13.693 1.00 91.12 103 THR A N 1
ATOM 865 C CA . THR A 1 103 ? -13.444 -12.234 12.603 1.00 91.12 103 THR A CA 1
ATOM 866 C C . THR A 1 103 ? -12.725 -12.287 11.259 1.00 91.12 103 THR A C 1
ATOM 868 O O . THR A 1 103 ? -13.225 -12.913 10.331 1.00 91.12 103 THR A O 1
ATOM 871 N N . LYS A 1 104 ? -11.561 -11.630 11.138 1.00 86.31 104 LYS A N 1
ATOM 872 C CA . LYS A 1 104 ? -10.826 -11.399 9.877 1.00 86.31 104 LYS A CA 1
ATOM 873 C C . LYS A 1 104 ? -11.601 -10.590 8.833 1.00 86.31 104 LYS A C 1
ATOM 875 O O . LYS A 1 104 ? -11.156 -10.494 7.692 1.00 86.31 104 LYS A O 1
ATOM 880 N N . ASN A 1 105 ? -12.715 -9.973 9.221 1.00 88.38 105 ASN A N 1
ATOM 881 C CA . ASN A 1 105 ? -13.504 -9.142 8.325 1.00 88.38 105 ASN A CA 1
ATOM 882 C C . ASN A 1 105 ? -12.841 -7.781 8.117 1.00 88.38 105 ASN A C 1
ATOM 884 O O . ASN A 1 105 ? -12.347 -7.163 9.063 1.00 88.38 105 ASN A O 1
ATOM 888 N N . ILE A 1 106 ? -12.874 -7.315 6.871 1.00 87.25 106 ILE A N 1
ATOM 889 C CA . ILE A 1 106 ? -12.482 -5.960 6.501 1.00 87.25 106 ILE A CA 1
ATOM 890 C C . ILE A 1 106 ? -13.754 -5.115 6.412 1.00 87.25 106 ILE A C 1
ATOM 892 O O . ILE A 1 106 ? -14.708 -5.481 5.728 1.00 87.25 106 ILE A O 1
ATOM 896 N N . GLU A 1 107 ? -13.762 -3.991 7.115 1.00 87.44 107 GLU A N 1
ATOM 897 C CA . GLU A 1 107 ? -14.872 -3.049 7.201 1.00 87.44 107 GLU A CA 1
ATOM 898 C C . GLU A 1 107 ? -14.433 -1.676 6.687 1.00 87.44 107 GLU A C 1
ATOM 900 O O . GLU A 1 107 ? -13.306 -1.237 6.934 1.00 87.44 107 GLU A O 1
ATOM 905 N N . ASP A 1 108 ? -15.343 -0.961 6.031 1.00 84.44 108 ASP A N 1
ATOM 906 C CA . ASP A 1 108 ? -15.099 0.431 5.664 1.00 84.44 108 ASP A CA 1
ATOM 907 C C . ASP A 1 108 ? -15.000 1.325 6.908 1.00 84.44 108 ASP A C 1
ATOM 909 O O . ASP A 1 108 ? -15.682 1.128 7.924 1.00 84.44 108 ASP A O 1
ATOM 913 N N . LEU A 1 109 ? -14.164 2.358 6.809 1.00 81.12 109 LEU A N 1
ATOM 914 C CA . LEU A 1 109 ? -13.999 3.368 7.847 1.00 81.12 109 LEU A CA 1
ATOM 915 C C . LEU A 1 109 ? -15.257 4.239 7.975 1.00 81.12 109 LEU A C 1
ATOM 917 O O . LEU A 1 109 ? -15.485 5.174 7.211 1.00 81.12 109 LEU A O 1
ATOM 921 N N . LYS A 1 110 ? -16.082 3.955 8.985 1.00 79.38 110 LYS A N 1
ATOM 922 C CA . LYS A 1 110 ? -17.295 4.734 9.282 1.00 79.38 110 LYS A CA 1
ATOM 923 C C . LYS A 1 110 ? -16.964 6.053 9.982 1.00 79.38 110 LYS A C 1
ATOM 925 O O . LYS A 1 110 ? -16.120 6.087 10.872 1.00 79.38 110 LYS A O 1
ATOM 930 N N . PHE A 1 111 ? -17.701 7.123 9.661 1.00 72.88 111 PHE A N 1
ATOM 931 C CA . PHE A 1 111 ? -17.498 8.466 10.239 1.00 72.88 111 PHE A CA 1
ATOM 932 C C . PHE A 1 111 ? -17.496 8.483 11.781 1.00 72.88 111 PHE A C 1
ATOM 934 O O . PHE A 1 111 ? -16.724 9.196 12.411 1.00 72.88 111 PHE A O 1
ATOM 941 N N . ASN A 1 112 ? -18.321 7.643 12.403 1.00 76.50 112 ASN A N 1
ATOM 942 C CA . ASN A 1 112 ? -18.468 7.587 13.856 1.00 76.50 112 ASN A CA 1
ATOM 943 C C . ASN A 1 112 ? -17.238 7.055 14.614 1.00 76.50 112 ASN A C 1
ATOM 945 O O . ASN A 1 112 ? -17.185 7.223 15.828 1.00 76.50 112 ASN A O 1
ATOM 949 N N . ILE A 1 113 ? -16.268 6.422 13.942 1.00 73.12 113 ILE A N 1
ATOM 950 C CA . ILE A 1 113 ? -15.048 5.932 14.597 1.00 73.12 113 ILE A CA 1
ATOM 951 C C . ILE A 1 113 ? -13.893 6.943 14.538 1.00 73.12 113 ILE A C 1
ATOM 953 O O . ILE A 1 113 ? -12.911 6.783 15.259 1.00 73.12 113 ILE A O 1
ATOM 957 N N . TRP A 1 114 ? -14.008 8.008 13.735 1.00 73.88 114 TRP A N 1
ATOM 958 C CA . TRP A 1 114 ? -12.909 8.938 13.439 1.00 73.88 114 TRP A CA 1
ATOM 959 C C . TRP A 1 114 ? -12.329 9.618 14.672 1.00 7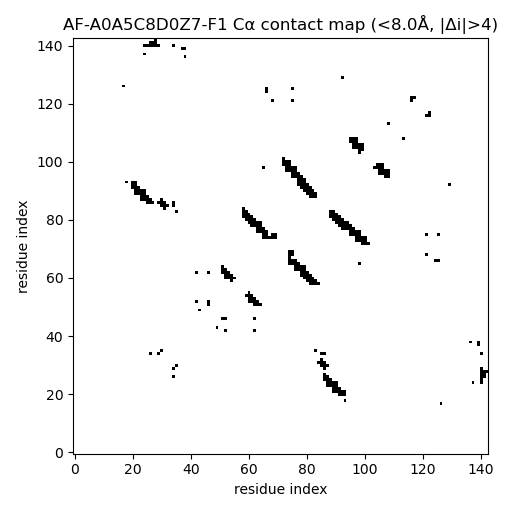3.88 114 TRP A C 1
ATOM 961 O O . TRP A 1 114 ? -11.109 9.707 14.786 1.00 73.88 114 TRP A O 1
ATOM 971 N N . ASP A 1 115 ? -13.167 10.032 15.622 1.00 74.75 115 ASP A N 1
ATOM 972 C CA . ASP A 1 115 ? -12.692 10.647 16.866 1.00 74.75 115 ASP A CA 1
ATOM 973 C C . ASP A 1 115 ? -11.824 9.678 17.675 1.00 74.75 115 ASP A C 1
ATOM 975 O O . ASP A 1 115 ? -10.798 10.063 18.239 1.00 74.75 115 ASP A O 1
ATOM 979 N N . THR A 1 116 ? -12.183 8.392 17.692 1.00 77.75 116 THR A N 1
ATOM 980 C CA . THR A 1 116 ? -11.352 7.353 18.307 1.00 77.75 116 THR A CA 1
ATOM 981 C C . THR A 1 116 ? -10.015 7.225 17.578 1.00 77.75 116 THR A C 1
ATOM 983 O O . THR A 1 116 ? -8.984 7.097 18.232 1.00 77.75 116 THR A O 1
ATOM 986 N N . LEU A 1 117 ? -10.002 7.319 16.245 1.00 75.06 117 LEU A N 1
ATOM 987 C CA . LEU A 1 117 ? -8.784 7.154 15.437 1.00 75.06 117 LEU A CA 1
ATOM 988 C C . LEU A 1 117 ? -7.831 8.345 15.535 1.00 75.06 117 LEU A C 1
ATOM 990 O O . LEU A 1 117 ? -6.613 8.171 15.619 1.00 75.06 117 LEU A O 1
ATOM 994 N N . MET A 1 118 ? -8.388 9.557 15.552 1.00 75.94 118 MET A N 1
ATOM 995 C CA . MET A 1 118 ? -7.635 10.798 15.728 1.00 75.94 118 MET A CA 1
ATOM 996 C C . MET A 1 118 ? -6.908 10.800 17.068 1.00 75.94 118 MET A C 1
ATOM 998 O O . MET A 1 118 ? -5.719 11.113 17.131 1.00 75.94 118 MET A O 1
ATOM 1002 N N . ASN A 1 119 ? -7.595 10.378 18.127 1.00 82.56 119 ASN A N 1
ATOM 1003 C CA . ASN A 1 119 ? -7.035 10.377 19.474 1.00 82.56 119 ASN A CA 1
ATOM 1004 C C . ASN A 1 119 ? -6.140 9.165 19.759 1.00 82.56 119 ASN A C 1
ATOM 1006 O O . ASN A 1 119 ? -5.310 9.213 20.664 1.00 82.56 119 ASN A O 1
ATOM 1010 N N . SER A 1 120 ? -6.259 8.087 18.982 1.00 80.81 120 SER A N 1
ATOM 1011 C CA . SER A 1 120 ? -5.452 6.886 19.180 1.00 80.81 120 SER A CA 1
ATOM 1012 C C . SER A 1 120 ? -4.087 6.906 18.498 1.00 80.81 120 SER A C 1
ATOM 1014 O O . SER A 1 120 ? -3.265 6.010 18.709 1.00 80.81 120 SER A O 1
ATOM 1016 N N . GLY A 1 121 ? -3.836 7.903 17.645 1.00 83.25 121 GLY A N 1
ATOM 1017 C CA . GLY A 1 121 ? -2.603 8.030 16.874 1.00 83.25 121 GLY A CA 1
ATOM 1018 C C . GLY A 1 121 ? -2.473 7.025 15.726 1.00 83.25 121 GLY A C 1
ATOM 1019 O O . GLY A 1 121 ? -1.352 6.809 15.260 1.00 83.25 121 GLY A O 1
ATOM 1020 N N . TRP A 1 122 ? -3.571 6.404 15.294 1.00 85.25 122 TRP A N 1
ATOM 1021 C CA . TRP A 1 122 ? -3.616 5.530 14.118 1.00 85.25 122 TRP A CA 1
ATOM 1022 C C . TRP A 1 122 ? -3.250 6.273 12.830 1.00 85.25 122 TRP A C 1
ATOM 1024 O O . TRP A 1 122 ? -2.402 5.799 12.080 1.00 85.25 122 TRP A O 1
ATOM 1034 N N . PHE A 1 123 ? -3.762 7.492 12.630 1.00 80.69 123 PHE A N 1
ATOM 1035 C CA . PHE A 1 123 ? -3.378 8.313 11.471 1.00 80.69 123 PHE A CA 1
ATOM 1036 C C . PHE A 1 123 ? -1.894 8.678 11.459 1.00 80.69 123 PHE A C 1
ATOM 1038 O O . PHE A 1 123 ? -1.266 8.704 10.407 1.00 80.69 123 PHE A O 1
ATOM 1045 N N . ARG A 1 124 ? -1.298 8.918 12.632 1.00 83.50 124 ARG A N 1
ATOM 1046 C CA . ARG A 1 124 ? 0.144 9.177 12.726 1.00 83.50 124 ARG A CA 1
ATOM 1047 C C . ARG A 1 124 ? 0.960 7.964 12.282 1.00 83.50 124 ARG A C 1
ATOM 1049 O O . A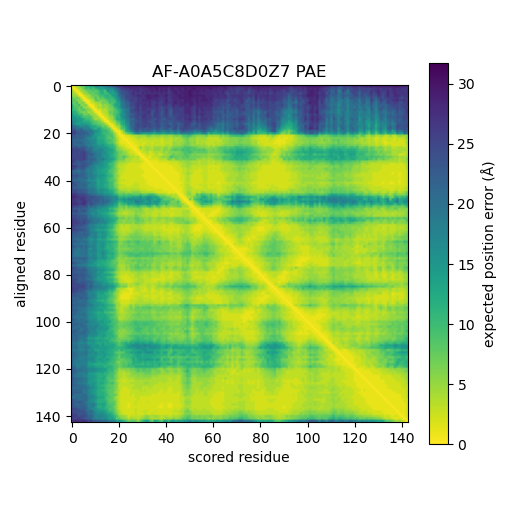RG A 1 124 ? 1.951 8.130 11.584 1.00 83.50 124 ARG A O 1
ATOM 1056 N N . GLU A 1 125 ? 0.561 6.766 12.696 1.00 83.38 125 GLU A N 1
ATOM 1057 C CA . GLU A 1 125 ? 1.225 5.526 12.285 1.00 83.38 125 GLU A CA 1
ATOM 1058 C C . GLU A 1 125 ? 1.079 5.287 10.784 1.00 83.38 125 GLU A C 1
ATOM 1060 O O . GLU A 1 125 ? 2.081 5.085 10.109 1.00 83.38 125 GLU A O 1
ATOM 1065 N N . TYR A 1 126 ? -0.135 5.441 10.258 1.00 83.50 126 TYR A N 1
ATOM 1066 C CA . TYR A 1 126 ? -0.415 5.366 8.828 1.00 83.50 126 TYR A CA 1
ATOM 1067 C C . TYR A 1 126 ? 0.474 6.310 8.000 1.00 83.50 126 TYR A C 1
ATOM 1069 O O . TYR A 1 126 ? 1.163 5.873 7.078 1.00 83.50 126 TYR A O 1
ATOM 1077 N N . ASN A 1 127 ? 0.555 7.587 8.382 1.00 83.06 127 ASN A N 1
ATOM 1078 C CA . ASN A 1 127 ? 1.402 8.560 7.687 1.00 83.06 127 ASN A CA 1
ATOM 1079 C C . ASN A 1 127 ? 2.888 8.204 7.756 1.00 83.06 127 ASN A C 1
ATOM 1081 O O . ASN A 1 127 ? 3.627 8.404 6.786 1.00 83.06 127 ASN A O 1
ATOM 1085 N N . ASN A 1 128 ? 3.341 7.687 8.900 1.00 85.12 128 ASN A N 1
ATOM 1086 C CA . ASN A 1 128 ? 4.717 7.232 9.056 1.00 85.12 128 ASN A CA 1
ATOM 1087 C C . ASN A 1 128 ? 5.000 6.045 8.127 1.00 85.12 128 ASN A C 1
ATOM 1089 O O . ASN A 1 128 ? 6.021 6.059 7.439 1.00 85.12 128 ASN A O 1
ATOM 1093 N N . SER A 1 129 ? 4.082 5.076 8.040 1.00 84.50 129 SER A N 1
ATOM 1094 C CA . SER A 1 129 ? 4.180 3.940 7.120 1.00 84.50 129 SER A CA 1
ATOM 1095 C C . SER A 1 129 ? 4.251 4.397 5.663 1.00 84.50 129 SER A C 1
ATOM 1097 O O . SER A 1 129 ? 5.174 3.996 4.957 1.00 84.50 129 SER A O 1
ATOM 1099 N N . ILE A 1 130 ? 3.363 5.296 5.217 1.00 85.88 130 ILE A N 1
ATOM 1100 C CA . ILE A 1 130 ? 3.417 5.853 3.851 1.00 85.88 130 ILE A CA 1
ATOM 1101 C C . ILE A 1 130 ? 4.750 6.555 3.597 1.00 85.88 130 ILE A C 1
ATOM 1103 O O . ILE A 1 130 ? 5.359 6.382 2.539 1.00 85.88 130 ILE A O 1
ATOM 1107 N N . THR A 1 131 ? 5.216 7.361 4.554 1.00 87.19 131 THR A N 1
ATOM 1108 C CA . THR A 1 131 ? 6.484 8.091 4.436 1.00 87.19 131 THR A CA 1
ATOM 1109 C C . THR A 1 131 ? 7.654 7.126 4.278 1.00 87.19 131 THR A C 1
ATOM 1111 O O . THR A 1 131 ? 8.514 7.339 3.425 1.00 87.19 131 THR A O 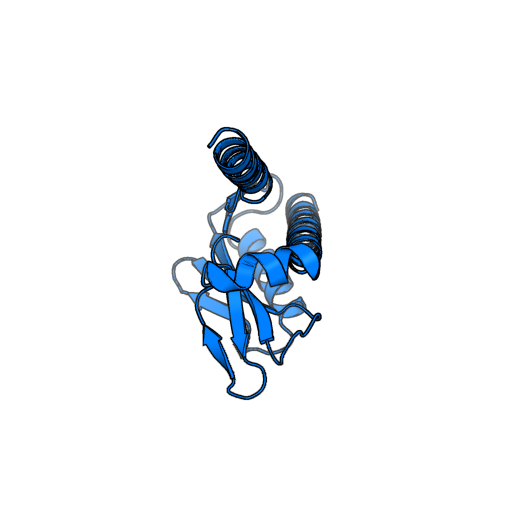1
ATOM 1114 N N . GLN A 1 132 ? 7.684 6.053 5.067 1.00 88.44 132 GLN A N 1
ATOM 1115 C CA . GLN A 1 132 ? 8.717 5.031 4.973 1.00 88.44 132 GLN A CA 1
ATOM 1116 C C . GLN A 1 132 ? 8.657 4.286 3.635 1.00 88.44 132 GLN A C 1
ATOM 1118 O O . GLN A 1 132 ? 9.675 4.195 2.956 1.00 88.44 132 GLN A O 1
ATOM 1123 N N . ILE A 1 133 ? 7.475 3.817 3.225 1.00 88.88 133 ILE A N 1
ATOM 1124 C CA . ILE A 1 133 ? 7.273 3.137 1.937 1.00 88.88 133 ILE A CA 1
ATOM 1125 C C . ILE A 1 133 ? 7.731 4.031 0.781 1.00 88.88 133 ILE A C 1
ATOM 1127 O O . ILE A 1 133 ? 8.464 3.582 -0.092 1.00 88.88 133 ILE A O 1
ATOM 1131 N N . THR A 1 134 ? 7.366 5.316 0.807 1.00 89.44 134 THR A N 1
ATOM 1132 C CA . THR A 1 134 ? 7.784 6.290 -0.214 1.00 89.44 134 THR A CA 1
ATOM 1133 C C . THR A 1 134 ? 9.307 6.362 -0.319 1.00 89.44 134 THR A C 1
ATOM 1135 O O . THR A 1 134 ? 9.836 6.255 -1.419 1.00 89.44 134 THR A O 1
ATOM 1138 N N . LYS A 1 135 ? 10.014 6.489 0.811 1.00 91.00 135 LYS A N 1
ATOM 1139 C CA . LYS A 1 135 ? 11.485 6.567 0.830 1.00 91.00 135 LYS A CA 1
ATOM 1140 C C . LYS A 1 135 ? 12.144 5.309 0.278 1.00 91.00 135 LYS A C 1
ATOM 1142 O O . LYS A 1 135 ? 13.133 5.385 -0.441 1.00 91.00 135 LYS A O 1
ATOM 1147 N N . GLU A 1 136 ? 11.616 4.141 0.623 1.00 92.50 136 GLU A N 1
ATOM 1148 C CA . GLU A 1 136 ? 12.159 2.879 0.123 1.00 92.50 136 GLU A CA 1
ATOM 1149 C C . GLU A 1 136 ? 11.956 2.734 -1.391 1.00 92.50 136 GLU A C 1
ATOM 1151 O O . GLU A 1 136 ? 12.870 2.310 -2.096 1.00 92.50 136 GLU A O 1
ATOM 1156 N N . LEU A 1 137 ? 10.797 3.151 -1.905 1.00 91.75 137 LEU A N 1
ATOM 1157 C CA . LEU A 1 137 ? 10.515 3.181 -3.340 1.00 91.75 137 LEU A CA 1
ATOM 1158 C C . LEU A 1 137 ? 11.387 4.206 -4.081 1.00 91.75 137 LEU A C 1
ATOM 1160 O O . LEU A 1 137 ? 11.870 3.911 -5.173 1.00 91.75 137 LEU A O 1
ATOM 1164 N N . GLU A 1 138 ? 11.633 5.376 -3.484 1.00 90.94 138 GLU A N 1
ATOM 1165 C CA . GLU A 1 138 ? 12.576 6.379 -3.998 1.00 90.94 138 GLU A CA 1
ATOM 1166 C C . GLU A 1 138 ? 14.000 5.825 -4.097 1.00 90.94 138 GLU A C 1
ATOM 1168 O O . GLU A 1 138 ? 14.687 6.081 -5.083 1.00 90.94 138 GLU A O 1
ATOM 1173 N N . ASN A 1 139 ? 14.448 5.035 -3.120 1.00 91.00 139 ASN A N 1
ATOM 1174 C CA . ASN A 1 139 ? 15.766 4.405 -3.185 1.00 91.00 139 ASN A CA 1
ATOM 1175 C C . ASN A 1 139 ? 15.854 3.417 -4.352 1.00 91.00 139 ASN A C 1
ATOM 1177 O O . ASN A 1 139 ? 16.802 3.491 -5.125 1.00 91.00 139 ASN A O 1
ATOM 1181 N N . ILE A 1 140 ? 14.833 2.577 -4.555 1.00 88.94 140 ILE A N 1
ATOM 1182 C CA . ILE A 1 140 ? 14.808 1.601 -5.660 1.00 88.94 140 ILE A CA 1
ATOM 1183 C C . ILE A 1 140 ? 14.967 2.274 -7.025 1.00 88.94 140 ILE A C 1
ATOM 1185 O O . ILE A 1 140 ? 15.642 1.735 -7.896 1.00 88.94 140 ILE A O 1
ATOM 1189 N N . ILE A 1 141 ? 14.333 3.429 -7.245 1.00 86.88 141 ILE A N 1
ATOM 1190 C CA . ILE A 1 141 ? 14.401 4.111 -8.548 1.00 86.88 141 ILE A CA 1
ATOM 1191 C C . ILE A 1 141 ? 15.680 4.927 -8.751 1.00 86.88 141 ILE A C 1
ATOM 1193 O O . ILE A 1 141 ? 15.985 5.261 -9.900 1.00 86.88 141 ILE A O 1
ATOM 1197 N N . ASN A 1 142 ? 16.368 5.274 -7.659 1.00 81.69 142 ASN A N 1
ATOM 1198 C CA . ASN A 1 142 ? 17.570 6.103 -7.648 1.00 81.69 142 ASN A CA 1
ATOM 1199 C C . ASN A 1 142 ? 18.869 5.294 -7.550 1.00 81.69 142 ASN A C 1
ATOM 1201 O O . ASN A 1 142 ? 19.927 5.855 -7.844 1.00 81.69 142 ASN A O 1
ATOM 1205 N N . GLU A 1 143 ? 18.817 4.024 -7.148 1.00 66.88 143 GLU A N 1
ATOM 1206 C CA . GLU A 1 143 ? 19.921 3.056 -7.267 1.00 66.88 143 GLU A CA 1
ATOM 1207 C C . GLU A 1 143 ? 20.268 2.782 -8.735 1.00 66.88 143 GLU A C 1
ATOM 1209 O O . GLU A 1 143 ? 21.458 2.987 -9.086 1.00 66.88 143 GLU A O 1
#

Radius of gyration: 17.25 Å; Cα contacts (8 Å, |Δi|>4): 190; chains: 1; bounding box: 43×44×39 Å

pLDDT: mean 79.01, std 15.6, range [36.69, 93.12]

Foldseek 3Di:
DVVVVVVVVVVVVVVVVLDPQKDKFFFPPAFDVRLLVLVVVVLVVPDPDPVQKDADPQQKIWGKDWDPDADPQKTKIFIWIWRDDGGMIMIGGPGIWIQRNVVRDTGHDDPVCVVVCVVVCNSVRSSVVVVVVVVVSNVSRVD

Mean predicted aligned error: 8.82 Å

Sequence (143 aa):
MKRIISSMFIFLIFNISLFSEQKIFISTKLKGDNLRKSILNWIKNKSIKDNDYKIFDNGLIYLFFKSDRVINEKSLCFDINFNLEYDKFIVDFSNTKLLNIETKNIEDLKFNIWDTLMNSGWFREYNNSITQITKELENIINE

Nearest PDB structures (foldseek):
  3tgo-assembly2_D  TM=3.882E-01  e=8.724E-03  Escherichia coli K-12
  8xih-assembly1_A  TM=4.090E-01  e=9.790E-02  Mucilaginibacter paludis DSM 18603
  2fpn-assembly1_A-2  TM=3.243E-01  e=3.954E-02  Bacillus subtilis
  3hlz-assembly1_A  TM=3.899E-01  e=3.932E-01  Bacteroides thetaiotaomicron VPI-5482
  1xa1-assembly3_C  TM=2.891E-01  e=1.486E+00  Staphylococcus aureus

Secondary structure (DSSP, 8-state):
-HHHHHHHHHHHHHHHHH---EEEEE-SS--HHHHHHHHHHHHHHH-SSGGGEEE-TTSEEEEEEEEEEEETTEEEEEEEEEEE-SSEEEEEEEEEEEEETTT--EEE--GGGHHHHHHHTHHHHHHHHHHHHHHHHHHHHH-